Protein AF-A0A1F1K8U3-F1 (afdb_monomer_lite)

Foldseek 3Di:
DDDWDWDWDKDPLCVVVVQVVVCVVVVHDWDDDFCVNVVHDDPDDDDRIGTDTGGDDPPPPD

pLDDT: mean 71.89, std 14.24, range [39.59, 91.94]

Structure (mmCIF, N/CA/C/O backbone):
data_AF-A0A1F1K8U3-F1
#
_entry.id   AF-A0A1F1K8U3-F1
#
loop_
_atom_site.group_PDB
_atom_site.id
_atom_site.type_symbol
_atom_site.label_atom_id
_atom_site.label_alt_id
_atom_site.label_comp_id
_atom_site.label_asym_id
_atom_site.label_entity_id
_atom_site.label_seq_id
_atom_site.pdbx_PDB_ins_code
_atom_site.Cartn_x
_atom_site.Cartn_y
_atom_site.Cartn_z
_atom_site.occupancy
_atom_site.B_iso_or_equiv
_atom_site.auth_seq_id
_atom_site.auth_comp_id
_atom_site.auth_asym_id
_atom_site.auth_atom_id
_atom_site.pdbx_PDB_model_num
ATOM 1 N N . MET A 1 1 ? 4.134 -5.231 27.640 1.00 52.59 1 MET A N 1
ATOM 2 C CA . MET A 1 1 ? 5.243 -5.572 26.723 1.00 52.59 1 MET A CA 1
ATOM 3 C C . MET A 1 1 ? 4.619 -5.729 25.352 1.00 52.59 1 MET A C 1
ATOM 5 O O . MET A 1 1 ? 4.030 -6.773 25.103 1.00 52.59 1 MET A O 1
ATOM 9 N N . ALA A 1 2 ? 4.642 -4.682 24.530 1.00 65.25 2 ALA A N 1
ATOM 10 C CA . ALA A 1 2 ? 4.158 -4.774 23.157 1.00 65.25 2 ALA A CA 1
ATOM 11 C C . ALA A 1 2 ? 5.213 -5.509 22.318 1.00 65.25 2 ALA A C 1
ATOM 13 O O . ALA A 1 2 ? 6.407 -5.229 22.432 1.00 65.25 2 ALA A O 1
ATOM 14 N N . THR A 1 3 ? 4.793 -6.501 21.538 1.00 71.31 3 THR A N 1
ATOM 15 C CA . THR A 1 3 ? 5.668 -7.187 20.584 1.00 71.31 3 THR A CA 1
ATOM 16 C C . THR A 1 3 ? 5.704 -6.366 19.303 1.00 71.31 3 THR A C 1
ATOM 18 O O . THR A 1 3 ? 4.668 -6.172 18.676 1.00 71.31 3 THR A O 1
ATOM 21 N N . GLU A 1 4 ? 6.886 -5.896 18.912 1.00 71.50 4 GLU A N 1
ATOM 22 C CA . GLU A 1 4 ? 7.067 -5.214 17.634 1.00 71.50 4 GLU A CA 1
ATOM 23 C C . GLU A 1 4 ? 7.096 -6.247 16.498 1.00 71.50 4 GLU A C 1
ATOM 25 O O . GLU A 1 4 ? 7.909 -7.176 16.499 1.00 71.50 4 GLU A O 1
ATOM 30 N N . LEU A 1 5 ? 6.175 -6.108 15.546 1.00 70.31 5 LEU A N 1
ATOM 31 C CA . LEU A 1 5 ? 6.036 -6.978 14.383 1.00 70.31 5 LEU A CA 1
ATOM 32 C C . LEU A 1 5 ? 6.297 -6.156 13.122 1.00 70.31 5 LEU A C 1
ATOM 34 O O . LEU A 1 5 ? 5.566 -5.217 12.823 1.00 70.31 5 LEU A O 1
ATOM 38 N N . ASN A 1 6 ? 7.319 -6.558 12.367 1.00 77.75 6 ASN A N 1
ATOM 39 C CA . ASN A 1 6 ? 7.690 -5.958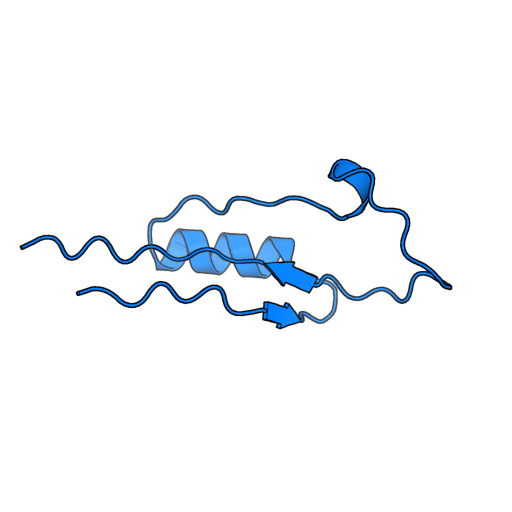 11.085 1.00 77.75 6 ASN A CA 1
ATOM 40 C C . ASN A 1 6 ? 7.457 -6.988 9.959 1.00 77.75 6 ASN A C 1
ATOM 42 O O . ASN A 1 6 ? 8.412 -7.631 9.510 1.00 77.75 6 ASN A O 1
ATOM 46 N N . PRO A 1 7 ? 6.192 -7.244 9.564 1.00 79.31 7 PRO A N 1
ATOM 47 C CA . PRO A 1 7 ? 5.867 -8.247 8.557 1.00 79.31 7 PRO A CA 1
ATOM 48 C C . PRO A 1 7 ? 6.381 -7.840 7.170 1.00 79.31 7 PRO A C 1
ATOM 50 O O . PRO A 1 7 ? 6.313 -6.676 6.774 1.00 79.31 7 PRO A O 1
ATOM 53 N N . TYR A 1 8 ? 6.862 -8.829 6.417 1.00 81.38 8 TYR A N 1
ATOM 54 C CA . TYR A 1 8 ? 7.239 -8.672 5.014 1.00 81.38 8 TYR A CA 1
ATOM 55 C C . TYR A 1 8 ? 6.082 -9.151 4.138 1.00 81.38 8 TYR A C 1
ATOM 57 O O . TYR A 1 8 ? 5.739 -10.334 4.160 1.00 81.38 8 TYR A O 1
ATOM 65 N N . ILE A 1 9 ? 5.459 -8.231 3.403 1.00 83.19 9 ILE A N 1
ATOM 66 C CA . ILE A 1 9 ? 4.294 -8.510 2.559 1.00 83.19 9 ILE A CA 1
ATOM 67 C C . ILE A 1 9 ? 4.678 -8.217 1.108 1.00 83.19 9 ILE A C 1
ATOM 69 O O . ILE A 1 9 ? 5.197 -7.144 0.794 1.00 83.19 9 ILE A O 1
ATOM 73 N N . THR A 1 10 ? 4.431 -9.179 0.223 1.00 81.88 10 THR A N 1
ATOM 74 C CA . THR A 1 10 ? 4.641 -9.026 -1.220 1.00 81.88 10 THR A CA 1
ATOM 75 C C . THR A 1 10 ? 3.312 -8.713 -1.894 1.00 81.88 10 THR A C 1
ATOM 77 O O . THR A 1 10 ? 2.310 -9.381 -1.641 1.00 81.88 10 THR A O 1
ATOM 80 N N . PHE A 1 11 ? 3.322 -7.718 -2.777 1.00 83.75 11 PHE A N 1
ATOM 81 C CA . PHE A 1 11 ? 2.169 -7.315 -3.579 1.00 83.75 11 PHE A CA 1
ATOM 82 C C . PHE A 1 11 ? 2.422 -7.566 -5.067 1.00 83.75 11 PHE A C 1
ATOM 84 O O . PHE A 1 11 ? 3.567 -7.546 -5.526 1.00 83.75 11 PHE A O 1
ATOM 91 N N . ASP A 1 12 ? 1.344 -7.737 -5.832 1.00 86.69 12 ASP A N 1
ATOM 92 C CA . ASP A 1 12 ? 1.385 -7.940 -7.284 1.00 86.69 12 ASP A CA 1
ATOM 93 C C . ASP A 1 12 ? 1.524 -6.594 -8.019 1.00 86.69 12 ASP A C 1
ATOM 95 O O . ASP A 1 12 ? 0.597 -6.071 -8.631 1.00 86.69 12 ASP A O 1
ATOM 99 N N . GLY A 1 13 ? 2.680 -5.950 -7.844 1.00 83.50 13 GLY A N 1
ATOM 100 C CA . GLY A 1 13 ? 3.031 -4.695 -8.520 1.00 83.50 13 GLY A CA 1
ATOM 101 C C . GLY A 1 13 ? 2.324 -3.426 -8.018 1.00 83.50 13 GLY A C 1
ATOM 102 O O . GLY A 1 13 ? 2.671 -2.339 -8.471 1.00 83.50 13 GLY A O 1
ATOM 103 N N . ASN A 1 14 ? 1.399 -3.523 -7.059 1.00 86.12 14 ASN A N 1
ATOM 104 C CA . ASN A 1 14 ? 0.591 -2.404 -6.550 1.00 86.12 14 ASN A CA 1
ATOM 105 C C . ASN A 1 14 ? 0.863 -2.036 -5.074 1.00 86.12 14 ASN A C 1
ATOM 107 O O . ASN A 1 14 ? -0.008 -1.490 -4.397 1.00 86.12 14 ASN A O 1
ATOM 111 N N . ALA A 1 15 ? 2.066 -2.321 -4.562 1.00 86.38 15 ALA A N 1
ATOM 112 C CA . ALA A 1 15 ? 2.399 -2.122 -3.145 1.00 86.38 15 ALA A CA 1
ATOM 113 C C . ALA A 1 15 ? 2.164 -0.687 -2.641 1.00 86.38 15 ALA A C 1
ATOM 115 O O . ALA A 1 15 ? 1.671 -0.503 -1.533 1.00 86.38 15 ALA A O 1
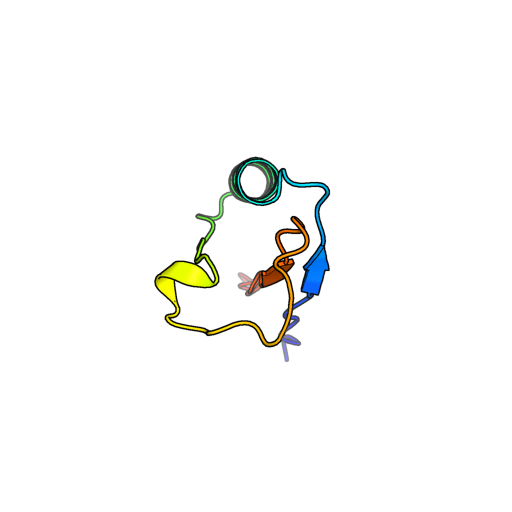ATOM 116 N N . GLU A 1 16 ? 2.504 0.334 -3.434 1.00 85.50 16 GLU A N 1
ATOM 117 C CA . GLU A 1 16 ? 2.343 1.734 -3.017 1.00 85.50 16 GLU A CA 1
ATOM 118 C C . GLU A 1 16 ? 0.869 2.100 -2.793 1.00 85.50 16 GLU A C 1
ATOM 120 O O . GLU A 1 16 ? 0.521 2.633 -1.741 1.00 85.50 16 GLU A O 1
ATOM 125 N N . GLU A 1 17 ? -0.005 1.782 -3.751 1.00 90.12 17 GLU A N 1
ATOM 126 C CA . GLU A 1 17 ? -1.442 2.055 -3.651 1.00 90.12 17 GLU A CA 1
ATOM 127 C C . GLU A 1 17 ? -2.071 1.278 -2.489 1.00 90.12 17 GLU A C 1
ATOM 129 O O . GLU A 1 17 ? -2.803 1.849 -1.679 1.00 90.12 17 GLU A O 1
ATOM 134 N N . ALA A 1 18 ? -1.709 -0.001 -2.346 1.00 89.88 18 ALA A N 1
ATOM 135 C CA . ALA A 1 18 ? -2.163 -0.827 -1.236 1.00 89.88 18 ALA A CA 1
ATOM 136 C C . ALA A 1 18 ? -1.763 -0.223 0.119 1.00 89.88 18 ALA A C 1
ATOM 138 O O . ALA A 1 18 ? -2.579 -0.181 1.037 1.00 89.88 18 ALA A O 1
ATOM 139 N N . MET A 1 19 ? -0.538 0.286 0.258 1.00 87.69 19 MET A N 1
ATOM 140 C CA . MET A 1 19 ? -0.084 0.888 1.511 1.00 87.69 19 MET A CA 1
ATOM 141 C C . MET A 1 19 ? -0.752 2.214 1.833 1.00 87.69 19 MET A C 1
ATOM 143 O O . MET A 1 19 ? -1.038 2.467 3.001 1.00 87.69 19 MET A O 1
ATOM 147 N N . ARG A 1 20 ? -1.041 3.036 0.821 1.00 89.44 20 ARG A N 1
ATOM 148 C CA . ARG A 1 20 ? -1.837 4.257 1.003 1.00 89.44 20 ARG A CA 1
ATOM 149 C C . ARG A 1 20 ? -3.236 3.926 1.508 1.00 89.44 20 ARG A C 1
ATOM 151 O O . ARG A 1 20 ? -3.655 4.490 2.512 1.00 89.44 20 ARG A O 1
ATOM 158 N N . PHE A 1 21 ? -3.890 2.932 0.906 1.00 91.94 21 PHE A N 1
ATOM 159 C CA . PHE A 1 21 ? -5.193 2.450 1.364 1.00 91.94 21 PHE A CA 1
ATOM 160 C C . PHE A 1 21 ? -5.168 1.972 2.827 1.00 91.94 21 PHE A C 1
ATOM 162 O O . PHE A 1 21 ? -6.034 2.346 3.616 1.00 91.94 21 PHE A O 1
ATOM 169 N N . HIS A 1 22 ? -4.171 1.171 3.220 1.00 87.69 22 HIS A N 1
ATOM 170 C CA . HIS A 1 22 ? -4.059 0.704 4.609 1.00 87.69 22 HIS A CA 1
ATOM 171 C C . HIS A 1 22 ? -3.729 1.846 5.580 1.00 87.69 22 HIS A C 1
ATOM 173 O O . HIS A 1 22 ? -4.261 1.869 6.687 1.00 87.69 22 HIS A O 1
ATOM 179 N N . GLY A 1 23 ? -2.895 2.805 5.170 1.00 87.62 23 GLY A N 1
ATOM 180 C CA . GLY A 1 23 ? -2.616 4.013 5.945 1.00 87.62 23 GLY A CA 1
ATOM 181 C C . GLY A 1 23 ? -3.887 4.813 6.230 1.00 87.62 23 GLY A C 1
ATOM 182 O O . GLY A 1 23 ? -4.183 5.097 7.388 1.00 87.62 23 GLY A O 1
ATOM 183 N N . GLU A 1 24 ? -4.703 5.072 5.205 1.00 90.44 24 GLU A N 1
ATOM 184 C CA . GLU A 1 24 ? -6.006 5.733 5.359 1.00 90.44 24 GLU A CA 1
ATOM 185 C C . GLU A 1 24 ? -6.947 4.951 6.287 1.00 90.44 24 GLU A C 1
ATOM 187 O O . GLU A 1 24 ? -7.562 5.536 7.179 1.00 90.44 24 GLU A O 1
ATOM 192 N N . ALA A 1 25 ? -7.029 3.626 6.125 1.00 91.62 25 ALA A N 1
ATOM 193 C CA . ALA A 1 25 ? -7.891 2.771 6.940 1.00 91.62 25 ALA A CA 1
ATOM 194 C C . ALA A 1 25 ? -7.499 2.757 8.428 1.00 91.62 25 ALA A C 1
ATOM 196 O O . ALA A 1 25 ? -8.370 2.645 9.292 1.00 91.62 25 ALA A O 1
ATOM 197 N N . PHE A 1 26 ? -6.203 2.875 8.729 1.00 87.00 26 PHE A N 1
ATOM 198 C CA . PHE A 1 26 ? -5.679 2.874 10.096 1.00 87.00 26 PHE A CA 1
ATOM 199 C C . PHE A 1 26 ? -5.384 4.274 10.652 1.00 87.00 26 PHE A C 1
ATOM 201 O O . PHE A 1 26 ? -4.995 4.389 11.811 1.00 87.00 26 PHE A O 1
ATOM 208 N N . GLY A 1 27 ? -5.581 5.338 9.866 1.00 86.69 27 GLY A N 1
ATOM 209 C CA . GLY A 1 27 ? -5.241 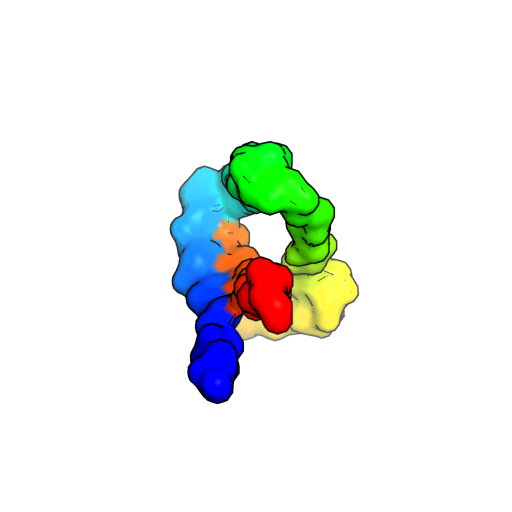6.708 10.261 1.00 86.69 27 GLY A CA 1
ATOM 210 C C . GLY A 1 27 ? -3.735 6.940 10.439 1.00 86.69 27 GLY A C 1
ATOM 211 O O . GLY A 1 27 ? -3.337 7.770 11.253 1.00 86.69 27 GLY A O 1
ATOM 212 N N . ALA A 1 28 ? -2.903 6.196 9.708 1.00 82.62 28 ALA A N 1
ATOM 213 C CA . ALA A 1 28 ? -1.446 6.255 9.771 1.00 82.62 28 ALA A CA 1
ATOM 214 C C . ALA A 1 28 ? -0.850 6.746 8.443 1.00 82.62 28 ALA A C 1
ATOM 216 O O . ALA A 1 28 ? -1.347 6.414 7.369 1.00 82.62 28 ALA A O 1
ATOM 217 N N . GLU A 1 29 ? 0.255 7.492 8.509 1.00 83.62 29 GLU A N 1
ATOM 218 C CA . GLU A 1 29 ? 0.968 7.957 7.314 1.00 83.62 29 GLU A CA 1
ATOM 219 C C . GLU A 1 29 ? 1.995 6.899 6.863 1.00 83.62 29 GLU A C 1
ATOM 221 O O . GLU A 1 29 ? 2.992 6.672 7.565 1.00 83.62 29 GLU A O 1
ATOM 226 N N . PRO A 1 30 ? 1.801 6.237 5.707 1.00 83.38 30 PRO A N 1
ATOM 227 C CA . PRO A 1 30 ? 2.692 5.173 5.266 1.00 83.38 30 PRO A CA 1
ATOM 228 C C . PRO A 1 30 ? 4.075 5.731 4.918 1.00 83.38 30 PRO A C 1
ATOM 230 O O . PRO A 1 30 ? 4.216 6.650 4.114 1.00 83.38 30 PRO A O 1
ATOM 233 N N . GLN A 1 31 ? 5.118 5.129 5.486 1.00 82.50 31 GLN A N 1
ATOM 234 C CA . GLN A 1 31 ? 6.500 5.414 5.106 1.00 82.50 31 GLN A CA 1
ATOM 235 C C . GLN A 1 31 ? 6.889 4.500 3.942 1.00 82.50 31 GLN A C 1
ATOM 237 O O . GLN A 1 31 ? 7.001 3.287 4.112 1.00 82.50 31 GLN A O 1
ATOM 242 N N . ILE A 1 32 ? 7.060 5.072 2.750 1.00 80.69 32 ILE A N 1
ATOM 243 C CA . ILE A 1 32 ? 7.335 4.321 1.519 1.00 80.69 32 ILE A CA 1
ATOM 244 C C . ILE A 1 32 ? 8.759 4.625 1.055 1.00 80.69 32 ILE A C 1
ATOM 246 O O . ILE A 1 32 ? 9.118 5.780 0.843 1.00 80.69 32 ILE A O 1
ATOM 250 N N . MET A 1 33 ? 9.558 3.574 0.878 1.00 79.31 33 MET A N 1
ATOM 251 C CA . MET A 1 33 ? 10.915 3.640 0.336 1.00 79.31 33 MET A CA 1
ATOM 252 C C . MET A 1 33 ? 11.078 2.545 -0.713 1.00 79.31 33 MET A C 1
ATOM 254 O O . MET A 1 33 ? 10.719 1.393 -0.467 1.00 79.31 33 MET A O 1
ATOM 258 N N . THR A 1 34 ? 11.615 2.888 -1.884 1.00 77.75 34 THR A N 1
ATOM 259 C CA . THR A 1 34 ? 11.918 1.891 -2.915 1.00 77.75 34 THR A CA 1
ATOM 260 C C . THR A 1 34 ? 13.353 1.376 -2.772 1.00 77.75 34 THR A C 1
ATOM 262 O O . THR A 1 34 ? 14.226 2.070 -2.251 1.00 77.75 34 THR A O 1
ATOM 265 N N . PHE A 1 35 ? 13.637 0.177 -3.292 1.00 73.44 35 PHE A N 1
ATOM 266 C CA . PHE A 1 35 ? 15.008 -0.361 -3.339 1.00 73.44 35 PHE A CA 1
ATOM 267 C C . PHE A 1 35 ? 15.990 0.577 -4.055 1.00 73.44 35 PHE A C 1
ATOM 269 O O . PHE A 1 35 ? 17.145 0.695 -3.647 1.00 73.44 35 PHE A O 1
ATOM 276 N N . LYS A 1 36 ? 15.5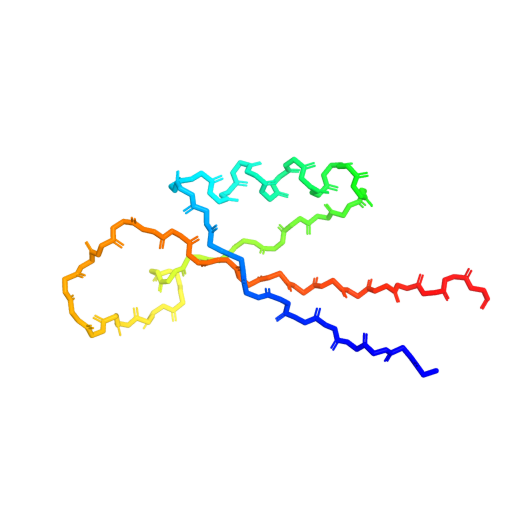08 1.289 -5.083 1.00 72.94 36 LYS A N 1
ATOM 277 C CA . LYS A 1 36 ? 16.285 2.291 -5.816 1.00 72.94 36 LYS A CA 1
ATOM 278 C C . LYS A 1 36 ? 16.685 3.464 -4.918 1.00 72.94 36 LYS A C 1
ATOM 280 O O . LYS A 1 36 ? 17.836 3.889 -4.969 1.00 72.94 36 LYS A O 1
ATOM 285 N N . ASP A 1 37 ? 15.764 3.964 -4.096 1.00 75.88 37 ASP A N 1
ATOM 286 C CA . ASP A 1 37 ? 16.029 5.090 -3.187 1.00 75.88 37 ASP A CA 1
ATOM 287 C C . ASP A 1 37 ? 16.974 4.693 -2.047 1.00 75.88 37 ASP A C 1
ATOM 289 O O . ASP A 1 37 ? 17.757 5.511 -1.570 1.00 75.88 37 ASP A O 1
ATOM 293 N N . ALA A 1 38 ? 16.941 3.420 -1.646 1.00 73.56 38 ALA A N 1
ATOM 294 C CA . ALA A 1 38 ? 17.815 2.868 -0.618 1.00 73.56 38 ALA A CA 1
ATOM 295 C C . ALA A 1 38 ? 19.254 2.590 -1.102 1.00 73.56 38 ALA A C 1
ATOM 297 O O . ALA A 1 38 ? 20.090 2.165 -0.305 1.00 73.56 38 ALA A O 1
ATOM 298 N N . GLY A 1 39 ? 19.553 2.788 -2.395 1.00 72.31 39 GLY A N 1
ATOM 299 C CA . GLY A 1 39 ? 20.865 2.480 -2.976 1.00 72.31 39 GLY A CA 1
ATOM 300 C C . GLY A 1 39 ? 21.232 0.994 -2.898 1.00 72.31 39 GLY A C 1
ATOM 301 O O . GLY A 1 39 ? 22.415 0.654 -2.902 1.00 72.31 39 GLY A O 1
ATOM 302 N N . MET A 1 40 ? 20.234 0.111 -2.779 1.00 69.12 40 MET A N 1
ATOM 303 C CA . MET A 1 40 ? 20.452 -1.330 -2.738 1.00 69.12 40 MET A CA 1
ATOM 304 C C . MET A 1 40 ? 20.552 -1.868 -4.164 1.00 69.12 40 MET A C 1
ATOM 306 O O . MET A 1 40 ? 19.563 -1.887 -4.896 1.00 69.12 40 MET A O 1
ATOM 310 N N . ASP A 1 41 ? 21.732 -2.356 -4.541 1.00 66.56 41 ASP A N 1
ATOM 311 C CA . ASP A 1 41 ? 21.878 -3.178 -5.739 1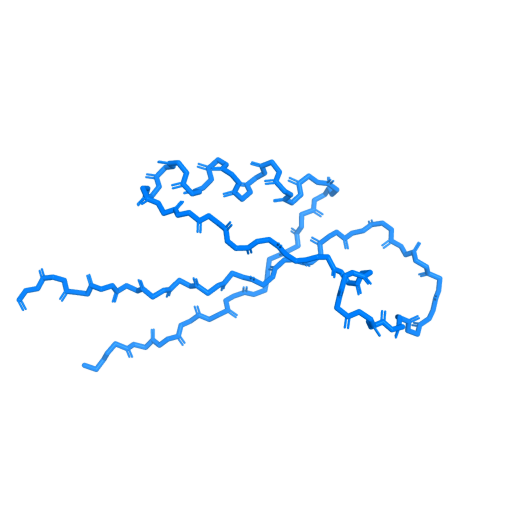.00 66.56 41 ASP A CA 1
ATOM 312 C C . ASP A 1 41 ? 21.305 -4.570 -5.463 1.00 66.56 41 ASP A C 1
ATOM 314 O O . ASP A 1 41 ? 21.800 -5.315 -4.612 1.00 66.56 41 ASP A O 1
ATOM 318 N N . LEU A 1 42 ? 20.240 -4.927 -6.181 1.00 64.19 42 LEU A N 1
ATOM 319 C CA . LEU A 1 42 ? 19.683 -6.272 -6.119 1.00 64.19 42 LEU A CA 1
ATOM 320 C C . LEU A 1 42 ? 20.578 -7.232 -6.921 1.00 64.19 42 LEU A C 1
ATOM 322 O O . LEU A 1 42 ? 20.814 -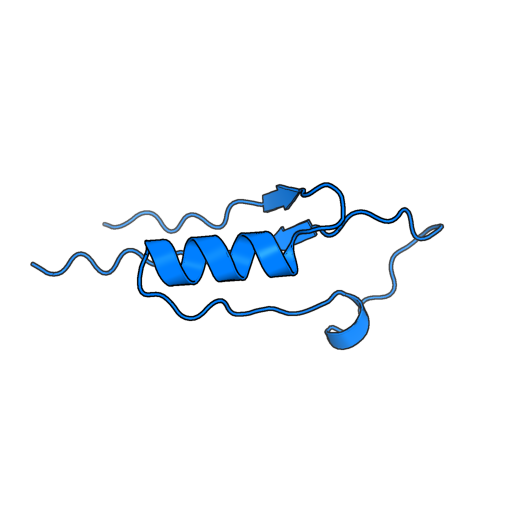6.995 -8.108 1.00 64.19 42 LEU A O 1
ATOM 326 N N . PRO A 1 43 ? 21.073 -8.334 -6.327 1.00 58.72 43 PRO A N 1
ATOM 327 C CA . PRO A 1 43 ? 21.782 -9.352 -7.087 1.00 58.72 43 PRO A CA 1
ATOM 328 C C . PRO A 1 43 ? 20.788 -10.134 -7.960 1.00 58.72 43 PRO A C 1
ATOM 330 O O . PRO A 1 43 ? 20.018 -10.948 -7.454 1.00 58.72 43 PRO A O 1
ATOM 333 N N . GLY A 1 44 ? 20.819 -9.906 -9.276 1.00 67.56 44 GLY A N 1
ATOM 334 C CA . GLY A 1 44 ? 20.020 -10.648 -10.257 1.00 67.56 44 GLY A CA 1
ATOM 335 C C . GLY A 1 44 ? 19.245 -9.757 -11.226 1.00 67.56 44 GLY A C 1
ATOM 336 O O . GLY A 1 44 ? 19.373 -8.536 -11.221 1.00 67.56 44 GLY A O 1
ATOM 337 N N . GLU A 1 45 ? 18.454 -10.386 -12.094 1.00 62.12 45 GLU A N 1
ATOM 338 C CA . GLU A 1 45 ? 17.509 -9.676 -12.956 1.00 62.12 45 GLU A CA 1
ATOM 339 C C . GLU A 1 45 ? 16.345 -9.157 -12.103 1.00 62.12 45 GLU A C 1
ATOM 341 O O . GLU A 1 45 ? 15.789 -9.895 -11.287 1.00 62.12 45 GLU A O 1
ATOM 346 N N . TYR A 1 46 ? 15.992 -7.880 -12.269 1.00 58.88 46 TYR A N 1
ATOM 347 C CA . TYR A 1 46 ? 14.827 -7.300 -11.607 1.00 58.88 46 TYR A CA 1
ATOM 348 C C . TYR A 1 46 ? 13.570 -8.042 -12.065 1.00 58.88 46 TYR A C 1
ATOM 350 O O . TYR A 1 46 ? 13.079 -7.828 -13.171 1.00 58.88 46 TYR A O 1
ATOM 358 N N . VAL A 1 47 ? 13.021 -8.886 -11.196 1.00 58.41 47 VAL A N 1
ATOM 359 C CA . VAL A 1 47 ? 11.658 -9.390 -11.353 1.00 58.41 47 VAL A CA 1
ATOM 360 C C . VAL A 1 47 ? 10.744 -8.392 -10.660 1.00 58.41 47 VAL A C 1
ATOM 362 O O . VAL A 1 47 ? 10.913 -8.106 -9.475 1.00 58.41 47 VAL A O 1
ATOM 365 N N . GLN A 1 48 ? 9.807 -7.817 -11.410 1.00 53.16 48 GLN A N 1
ATOM 366 C CA . GLN A 1 48 ? 8.852 -6.852 -10.880 1.00 53.16 48 GLN A CA 1
ATOM 367 C C . GLN A 1 48 ? 8.032 -7.499 -9.752 1.00 53.16 48 GLN A C 1
ATOM 369 O O . GLN A 1 48 ? 7.225 -8.391 -9.986 1.00 53.16 48 GLN A O 1
ATOM 374 N N . GLY A 1 49 ? 8.271 -7.050 -8.524 1.00 55.75 49 GLY A N 1
ATOM 375 C CA . GLY A 1 49 ? 7.604 -7.499 -7.308 1.00 55.75 49 GLY A CA 1
ATOM 376 C C . GLY A 1 49 ? 8.023 -6.572 -6.177 1.00 55.75 49 GLY A C 1
ATOM 377 O O . GLY A 1 49 ? 9.170 -6.597 -5.733 1.00 55.75 49 GLY A O 1
ATOM 378 N N . ASN A 1 50 ? 7.123 -5.687 -5.752 1.00 53.88 50 ASN A N 1
ATOM 379 C CA . ASN A 1 50 ? 7.445 -4.702 -4.728 1.00 53.88 50 ASN A CA 1
ATOM 380 C C . ASN A 1 50 ? 7.297 -5.366 -3.358 1.00 53.88 50 ASN A C 1
ATOM 382 O O . ASN A 1 50 ? 6.184 -5.548 -2.863 1.00 53.88 50 ASN A O 1
ATOM 386 N N . ASN A 1 51 ? 8.424 -5.732 -2.751 1.00 52.66 51 ASN A N 1
ATOM 387 C CA . ASN A 1 51 ? 8.457 -6.068 -1.336 1.00 52.66 51 ASN A CA 1
ATOM 388 C C . ASN A 1 51 ? 8.460 -4.769 -0.538 1.00 52.66 51 ASN A C 1
ATOM 390 O O . ASN A 1 51 ? 9.345 -3.934 -0.729 1.00 52.66 51 ASN A O 1
ATOM 394 N N . LEU A 1 52 ? 7.473 -4.601 0.335 1.00 56.78 52 LEU A N 1
ATOM 395 C CA . LEU A 1 52 ? 7.368 -3.428 1.186 1.00 56.78 52 LEU A CA 1
ATOM 396 C C . LEU A 1 52 ? 7.458 -3.865 2.648 1.00 56.78 52 LEU A C 1
ATOM 398 O O . LEU A 1 52 ? 6.734 -4.755 3.093 1.00 56.78 52 LEU A O 1
ATOM 402 N N . GLN A 1 53 ? 8.388 -3.256 3.382 1.00 55.12 53 GLN A N 1
ATOM 403 C CA . GLN A 1 53 ? 8.524 -3.451 4.819 1.00 55.12 53 GLN A CA 1
ATOM 404 C C . GLN A 1 53 ? 7.626 -2.437 5.524 1.00 55.12 53 GLN A C 1
ATOM 406 O O . GLN A 1 53 ? 7.840 -1.233 5.399 1.00 55.12 53 GLN A O 1
ATOM 411 N N . VAL A 1 54 ? 6.624 -2.917 6.258 1.00 57.12 54 VAL A N 1
ATOM 412 C CA . VAL A 1 54 ? 5.770 -2.060 7.087 1.00 57.12 54 VAL A CA 1
ATOM 413 C C . VAL A 1 54 ? 6.224 -2.195 8.532 1.00 57.12 54 VAL A C 1
ATOM 415 O O . VAL A 1 54 ? 6.295 -3.310 9.048 1.00 57.12 54 VAL A O 1
ATOM 418 N N . SER A 1 55 ? 6.506 -1.068 9.185 1.00 54.69 55 SER A N 1
ATOM 419 C CA . SER A 1 55 ? 6.626 -1.021 10.641 1.00 54.69 55 SER A CA 1
ATOM 420 C C . SER A 1 55 ? 5.318 -0.491 11.211 1.00 54.69 55 SER A C 1
ATOM 422 O O . SER A 1 55 ? 4.933 0.647 10.947 1.00 54.69 55 SER A O 1
ATOM 424 N N . LEU A 1 56 ? 4.595 -1.355 11.923 1.00 53.62 56 LEU A N 1
ATOM 425 C CA . LEU A 1 56 ? 3.378 -0.998 12.642 1.00 53.62 56 LEU A CA 1
ATOM 426 C C . LEU A 1 56 ? 3.713 -0.970 14.132 1.00 53.62 56 LEU A C 1
ATOM 428 O O . LEU A 1 56 ? 3.819 -2.017 14.771 1.00 53.62 56 LEU A O 1
ATOM 432 N N . SER A 1 57 ? 3.874 0.224 14.695 1.00 51.91 57 SER A N 1
ATOM 433 C CA . SER A 1 57 ? 3.887 0.403 16.144 1.00 51.91 57 SER A CA 1
ATOM 434 C C . SER A 1 57 ? 2.450 0.597 16.623 1.00 51.91 57 SER A C 1
ATOM 436 O O . SER A 1 57 ? 1.832 1.624 16.342 1.00 51.91 57 SER A O 1
ATOM 438 N N . GLY A 1 58 ? 1.904 -0.392 17.331 1.00 48.94 58 GLY A N 1
ATOM 439 C CA . GLY A 1 58 ? 0.684 -0.197 18.107 1.00 48.94 58 GLY A CA 1
ATOM 440 C C . GLY A 1 58 ? 1.015 0.647 19.331 1.00 48.94 58 GLY A C 1
ATOM 441 O O . GLY A 1 58 ? 1.637 0.141 20.262 1.00 48.94 58 GLY A O 1
ATOM 442 N N . ASP A 1 59 ? 0.645 1.926 19.310 1.00 55.78 59 ASP A N 1
ATOM 443 C CA . ASP A 1 59 ? 0.628 2.741 20.521 1.00 55.78 59 ASP A CA 1
ATOM 444 C C . ASP A 1 59 ? -0.609 2.286 21.308 1.00 55.78 59 ASP A C 1
ATOM 446 O O . ASP A 1 59 ? -1.742 2.646 20.981 1.00 55.78 59 ASP A O 1
ATOM 450 N N . ASP A 1 60 ? -0.410 1.385 22.274 1.00 52.22 60 ASP A N 1
ATOM 451 C CA . ASP A 1 60 ? -1.426 1.072 23.280 1.00 52.22 60 ASP A CA 1
ATOM 452 C C . ASP A 1 60 ? -1.676 2.367 24.068 1.00 52.22 60 ASP A C 1
ATOM 454 O O . ASP A 1 60 ? -1.024 2.651 25.072 1.00 52.22 60 ASP A O 1
ATOM 458 N N . ALA A 1 61 ? -2.606 3.189 23.583 1.00 46.06 61 ALA A N 1
ATOM 459 C CA . ALA A 1 61 ? -3.179 4.279 24.347 1.00 46.06 61 ALA A CA 1
ATOM 460 C C . ALA A 1 61 ? -4.035 3.677 25.473 1.00 46.06 61 ALA A C 1
ATOM 462 O O . ALA A 1 61 ? -5.221 3.387 25.289 1.00 46.06 61 ALA A O 1
ATOM 463 N N . ALA A 1 62 ? -3.407 3.494 26.635 1.00 39.59 62 ALA A N 1
ATOM 464 C CA . ALA A 1 62 ? -4.040 3.391 27.945 1.00 39.59 62 ALA A CA 1
ATOM 465 C C . ALA A 1 62 ? -3.180 4.102 28.999 1.00 39.59 62 ALA A C 1
ATOM 467 O O . ALA A 1 62 ? -1.968 3.802 29.081 1.00 39.59 62 ALA A O 1
#

Radius of gyration: 13.86 Å; chains: 1; bounding box: 30×19×41 Å

Secondary structure (DSSP, 8-state):
-PPPB--EEEESS-HHHHHHHHHHHHT-------TTTTT---SS-----EEEE--B------

Sequence (62 aa):
MATELNPYITFDGNAEEAMRFHGEAFGAEPQIMTFKDAGMDLPGEYVQGNNLQVSLSGDDAA